Protein AF-A0AAN5Z1D8-F1 (afdb_monomer_lite)

Structure (mmCIF, N/CA/C/O backbone):
data_AF-A0AAN5Z1D8-F1
#
_entry.id   AF-A0AAN5Z1D8-F1
#
loop_
_atom_site.group_PDB
_atom_site.id
_atom_site.type_symbol
_atom_site.label_atom_id
_atom_site.label_alt_id
_atom_site.label_comp_id
_atom_site.lab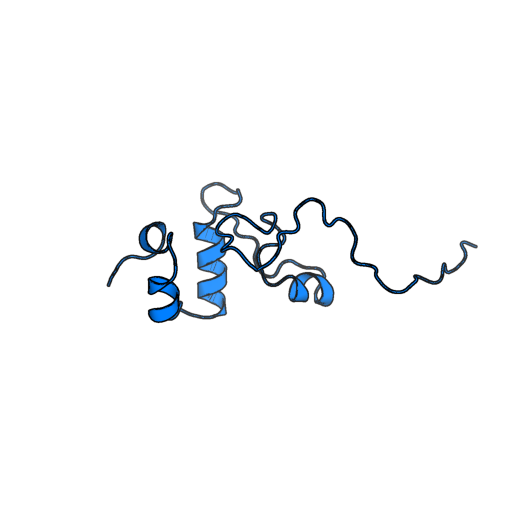el_asym_id
_atom_site.label_entity_id
_atom_site.label_seq_id
_atom_site.pdbx_PDB_ins_code
_atom_site.Cartn_x
_atom_site.Cartn_y
_atom_site.Cartn_z
_atom_site.occupancy
_atom_site.B_iso_or_equiv
_atom_site.auth_seq_id
_atom_site.auth_comp_id
_atom_site.auth_asym_id
_atom_site.auth_atom_id
_atom_site.pdbx_PDB_model_num
ATOM 1 N N . MET A 1 1 ? 29.520 17.741 28.379 1.00 40.53 1 MET A N 1
ATOM 2 C CA . MET A 1 1 ? 28.111 17.350 28.610 1.00 40.53 1 MET A CA 1
ATOM 3 C C . MET A 1 1 ? 27.269 18.011 27.527 1.00 40.53 1 MET A C 1
ATOM 5 O O . MET A 1 1 ? 27.272 19.231 27.466 1.00 40.53 1 MET A O 1
ATOM 9 N N . LYS A 1 2 ? 26.657 17.253 26.605 1.00 47.22 2 LYS A N 1
ATOM 10 C CA . LYS A 1 2 ? 25.706 17.819 25.628 1.00 47.22 2 LYS A CA 1
ATOM 11 C C . LYS A 1 2 ? 24.378 18.037 26.352 1.00 47.22 2 LYS A C 1
ATOM 13 O O . LYS A 1 2 ? 23.940 17.133 27.060 1.00 47.22 2 LYS A O 1
ATOM 18 N N . SER A 1 3 ? 23.798 19.231 26.227 1.00 49.75 3 SER A N 1
ATOM 19 C CA . SER A 1 3 ? 22.490 19.518 26.809 1.00 49.75 3 SER A CA 1
ATOM 20 C C . SER A 1 3 ? 21.456 18.564 26.220 1.00 49.75 3 SER A C 1
ATOM 22 O O . SER A 1 3 ? 21.442 18.280 25.021 1.00 49.75 3 SER A O 1
ATOM 24 N N . THR A 1 4 ? 20.596 18.046 27.084 1.00 56.69 4 THR A N 1
ATOM 25 C CA . THR A 1 4 ? 19.324 17.444 26.707 1.00 56.69 4 THR A CA 1
ATOM 26 C C . THR A 1 4 ? 18.477 18.539 26.067 1.00 56.69 4 THR A C 1
ATOM 28 O O . THR A 1 4 ? 17.778 19.278 26.757 1.00 56.69 4 THR A O 1
ATOM 31 N N . GLY A 1 5 ? 18.621 18.712 24.752 1.00 57.97 5 GLY A N 1
ATOM 32 C CA . GLY A 1 5 ? 17.779 19.603 23.969 1.00 57.97 5 GLY A CA 1
ATOM 33 C C . GLY A 1 5 ? 16.337 19.131 24.085 1.00 57.97 5 GLY A C 1
ATOM 34 O O . GLY A 1 5 ? 16.012 18.028 23.652 1.00 57.97 5 GLY A O 1
ATOM 35 N N . MET A 1 6 ? 15.496 19.945 24.718 1.00 60.75 6 MET A N 1
ATOM 36 C CA . MET A 1 6 ? 14.053 19.749 24.742 1.00 60.75 6 MET A CA 1
ATOM 37 C C . MET A 1 6 ? 13.559 19.709 23.294 1.00 60.75 6 MET A C 1
ATOM 39 O O . MET A 1 6 ? 13.591 20.721 22.596 1.00 60.75 6 MET A O 1
ATOM 43 N N . VAL A 1 7 ? 13.161 18.531 22.820 1.00 71.94 7 VAL A N 1
ATOM 44 C CA . VAL A 1 7 ? 12.546 18.380 21.501 1.00 71.94 7 VAL A CA 1
ATOM 45 C C . VAL A 1 7 ? 11.163 19.024 21.581 1.00 71.94 7 VAL A C 1
ATOM 47 O O . VAL A 1 7 ? 10.345 18.633 22.412 1.00 71.94 7 VAL A O 1
ATOM 50 N N . GLY A 1 8 ? 10.934 20.063 20.775 1.00 75.88 8 GLY A N 1
ATOM 51 C CA . GLY A 1 8 ? 9.629 20.714 20.661 1.00 75.88 8 GLY A CA 1
ATOM 52 C C . GLY A 1 8 ? 8.574 19.782 20.051 1.00 75.88 8 GLY A C 1
ATOM 53 O O . GLY A 1 8 ? 8.920 18.723 19.522 1.00 75.88 8 GLY A O 1
ATOM 54 N N . PRO A 1 9 ? 7.282 20.147 20.115 1.00 72.56 9 PRO A N 1
ATOM 55 C CA . PRO A 1 9 ? 6.227 19.352 19.495 1.00 72.56 9 PRO A CA 1
ATOM 56 C C . PRO A 1 9 ? 6.495 19.177 17.988 1.00 72.56 9 PRO A C 1
ATOM 58 O O . PRO A 1 9 ? 7.020 20.098 17.354 1.00 72.56 9 PRO A O 1
ATOM 61 N N . PRO A 1 10 ? 6.156 18.015 17.401 1.00 73.00 10 PRO A N 1
ATOM 62 C CA . PRO A 1 10 ? 6.343 17.788 15.975 1.00 73.00 10 PRO A CA 1
ATOM 63 C C . PRO A 1 10 ? 5.509 18.791 15.172 1.00 73.00 10 PRO A C 1
ATOM 65 O O . PRO A 1 10 ? 4.338 19.025 15.473 1.00 73.00 10 PRO A O 1
ATOM 68 N N . VAL A 1 11 ? 6.114 19.369 14.137 1.00 77.12 11 VAL A N 1
ATOM 69 C CA . VAL A 1 11 ? 5.446 20.265 13.190 1.00 77.12 11 VAL A CA 1
ATOM 70 C C . VAL A 1 11 ? 5.412 19.563 11.840 1.00 77.12 11 VAL A C 1
ATOM 72 O O . VAL A 1 11 ? 6.433 19.044 11.389 1.00 77.12 11 VAL A O 1
ATOM 75 N N . LEU A 1 12 ? 4.237 19.522 11.208 1.00 72.94 12 LEU A N 1
ATOM 76 C CA . LEU A 1 12 ? 4.129 19.097 9.815 1.00 72.94 12 LEU A CA 1
ATOM 77 C C . LEU A 1 12 ? 4.697 20.206 8.928 1.00 72.94 12 LEU A C 1
ATOM 79 O O . LEU A 1 12 ? 4.223 21.342 8.949 1.00 72.94 12 LEU A O 1
ATOM 83 N N . CYS A 1 13 ? 5.726 19.857 8.170 1.00 68.69 13 CYS A N 1
ATOM 84 C CA . CYS A 1 13 ? 6.449 20.735 7.261 1.00 68.69 13 CYS A CA 1
ATOM 85 C C . CYS A 1 13 ? 6.395 20.124 5.849 1.00 68.69 13 CYS A C 1
ATOM 87 O O . CYS A 1 13 ? 6.123 18.934 5.722 1.00 68.69 13 CYS A O 1
ATOM 89 N N . ASP A 1 14 ? 6.709 20.910 4.814 1.00 72.25 14 ASP A N 1
ATOM 90 C CA . ASP A 1 14 ? 6.752 20.478 3.401 1.00 72.25 14 ASP A CA 1
ATOM 91 C C . ASP A 1 14 ? 5.386 20.137 2.763 1.00 72.25 14 ASP A C 1
ATOM 93 O O . ASP A 1 14 ? 5.053 18.995 2.454 1.00 72.25 14 ASP A O 1
ATOM 97 N N . PHE A 1 15 ? 4.592 21.181 2.508 1.00 73.19 15 PHE A N 1
ATOM 98 C CA . PHE A 1 15 ? 3.341 21.093 1.745 1.00 73.19 15 PHE A CA 1
ATOM 99 C C . PHE A 1 15 ? 3.550 21.251 0.227 1.00 73.19 15 PHE A C 1
ATOM 101 O O . PHE A 1 15 ? 2.582 21.480 -0.494 1.00 73.19 15 PHE A O 1
ATOM 108 N N . GLY A 1 16 ? 4.784 21.147 -0.287 1.00 74.56 16 GLY A N 1
ATOM 109 C CA . GLY A 1 16 ? 5.084 21.400 -1.704 1.00 74.56 16 GLY A CA 1
ATOM 110 C C . GLY A 1 16 ? 4.373 20.452 -2.678 1.00 74.56 16 GLY A C 1
ATOM 111 O O . GLY A 1 16 ? 4.170 20.802 -3.836 1.00 74.56 16 GLY A O 1
ATOM 112 N N . SER A 1 17 ? 3.960 19.276 -2.196 1.00 69.38 17 SER A N 1
ATOM 113 C CA . SER A 1 17 ? 3.168 18.284 -2.943 1.00 69.38 17 SER A CA 1
ATOM 114 C C . SER A 1 17 ? 1.727 18.140 -2.426 1.00 69.38 17 SER A C 1
ATOM 116 O O . SER A 1 17 ? 1.031 17.200 -2.806 1.00 69.38 17 SER A O 1
ATOM 118 N N . ALA A 1 18 ? 1.274 19.022 -1.527 1.00 73.31 18 ALA A N 1
ATOM 119 C CA . ALA A 1 18 ? -0.081 18.970 -0.988 1.00 73.31 18 ALA A CA 1
ATOM 120 C C . ALA A 1 18 ? -1.103 19.416 -2.045 1.00 73.31 18 ALA A C 1
ATOM 122 O O . ALA A 1 18 ? -0.887 20.392 -2.762 1.00 73.31 18 ALA A O 1
ATOM 123 N N . VAL A 1 19 ? -2.236 18.716 -2.119 1.00 69.12 19 VAL A N 1
ATOM 124 C CA . VAL A 1 19 ? -3.327 19.015 -3.056 1.00 69.12 19 VAL A CA 1
ATOM 125 C C . VAL A 1 19 ? -4.612 19.229 -2.259 1.00 69.12 19 VAL A C 1
ATOM 127 O O . VAL A 1 19 ? -4.882 18.489 -1.312 1.00 69.12 19 VAL A O 1
ATOM 130 N N . LEU A 1 20 ? -5.385 20.260 -2.613 1.00 74.69 20 LEU A N 1
ATOM 131 C CA . LEU A 1 20 ? -6.716 20.496 -2.045 1.00 74.69 20 LEU A CA 1
ATOM 132 C C . LEU A 1 20 ? -7.646 19.335 -2.423 1.00 74.69 20 LEU A C 1
ATOM 134 O O . LEU A 1 20 ? -7.640 18.884 -3.565 1.00 74.69 20 LEU A O 1
ATOM 138 N N . GLY A 1 21 ? -8.442 18.857 -1.467 1.00 67.88 21 GLY A N 1
ATOM 139 C CA . GLY A 1 21 ? -9.271 17.650 -1.610 1.00 67.88 21 GLY A CA 1
ATOM 140 C C . GLY A 1 21 ? -10.492 17.791 -2.523 1.00 67.88 21 GLY A C 1
ATOM 141 O O . GLY A 1 21 ? -11.321 16.887 -2.571 1.00 67.88 21 GLY A O 1
ATOM 142 N N . ASP A 1 22 ? -10.617 18.913 -3.224 1.00 74.00 22 ASP A N 1
ATOM 143 C CA . ASP A 1 22 ? -11.782 19.247 -4.044 1.00 74.00 22 ASP A CA 1
ATOM 144 C C . ASP A 1 22 ? -11.751 18.522 -5.405 1.00 74.00 22 ASP A C 1
ATOM 146 O O . ASP A 1 22 ? -12.751 18.480 -6.122 1.00 74.00 22 ASP A O 1
ATOM 150 N N . SER A 1 23 ? -10.605 17.937 -5.765 1.00 62.94 23 SER A N 1
ATOM 151 C CA . SER A 1 23 ? -10.394 17.151 -6.979 1.00 62.94 23 SER A CA 1
ATOM 152 C C . SER A 1 23 ? -9.829 15.764 -6.655 1.00 62.94 23 SER A C 1
ATOM 154 O O . SER A 1 23 ? -8.955 15.606 -5.802 1.00 62.94 23 SER A O 1
ATOM 156 N N . GLU A 1 24 ? -10.329 14.730 -7.346 1.00 63.62 24 GLU A N 1
ATOM 157 C CA . GLU A 1 24 ? -9.798 13.368 -7.209 1.00 63.62 24 GLU A CA 1
ATOM 158 C C . GLU A 1 24 ? -8.311 13.330 -7.589 1.00 63.62 24 GLU A C 1
ATOM 160 O O . GLU A 1 24 ? -7.950 13.603 -8.736 1.00 63.62 24 GLU A O 1
ATOM 165 N N . ASN A 1 25 ? -7.453 12.915 -6.654 1.00 63.25 25 ASN A N 1
ATOM 166 C CA . ASN A 1 25 ? -6.050 12.625 -6.929 1.00 63.25 25 ASN A CA 1
ATOM 167 C C . ASN A 1 25 ? -5.842 11.106 -7.022 1.00 63.25 25 ASN A C 1
ATOM 169 O O . ASN A 1 25 ? -6.064 10.377 -6.057 1.00 63.25 25 ASN A O 1
ATOM 173 N N . VAL A 1 26 ? -5.436 10.632 -8.201 1.00 61.12 26 VAL A N 1
ATOM 174 C CA . VAL A 1 26 ? -5.191 9.205 -8.492 1.00 61.12 26 VAL A CA 1
ATOM 175 C C . VAL A 1 26 ? -3.709 8.880 -8.678 1.00 61.12 26 VAL A C 1
ATOM 177 O O . VAL A 1 26 ? -3.357 7.759 -9.055 1.00 61.12 26 VAL A O 1
ATOM 180 N N . ASP A 1 27 ? -2.843 9.856 -8.420 1.00 65.00 27 ASP A N 1
ATOM 181 C CA . ASP A 1 27 ? -1.405 9.727 -8.575 1.00 65.00 27 ASP A CA 1
ATOM 182 C C . ASP A 1 27 ? -0.754 9.135 -7.320 1.00 65.00 27 ASP A C 1
ATOM 184 O O . ASP A 1 27 ? -1.379 8.858 -6.294 1.00 65.00 27 ASP A O 1
ATOM 188 N N . CYS A 1 28 ? 0.551 8.884 -7.404 1.00 61.59 28 CYS A N 1
ATOM 189 C CA . CYS A 1 28 ? 1.342 8.452 -6.261 1.00 61.59 28 CYS A CA 1
ATOM 190 C C . CYS A 1 28 ? 1.484 9.604 -5.253 1.00 61.59 28 CYS A C 1
ATOM 192 O O . CYS A 1 28 ? 2.492 10.301 -5.253 1.00 61.59 28 CYS A O 1
ATOM 194 N N . VAL A 1 29 ? 0.496 9.767 -4.370 1.00 65.50 29 VAL A N 1
ATOM 195 C CA . VAL A 1 29 ? 0.495 10.812 -3.326 1.00 65.50 29 VAL A CA 1
ATOM 196 C C . VAL A 1 29 ? 1.597 10.585 -2.279 1.00 65.50 29 VAL A C 1
ATOM 198 O O . VAL A 1 29 ? 2.012 11.513 -1.592 1.00 65.50 29 VAL A O 1
ATOM 201 N N . GLN A 1 30 ? 2.107 9.352 -2.159 1.00 63.22 30 GLN A N 1
ATOM 202 C CA . GLN A 1 30 ? 3.164 8.993 -1.212 1.00 63.22 30 GLN A CA 1
ATOM 203 C C . GLN A 1 30 ? 4.378 8.378 -1.928 1.00 63.22 30 GLN A C 1
ATOM 205 O O . GLN A 1 30 ? 4.185 7.527 -2.812 1.00 63.22 30 GLN A O 1
ATOM 210 N N . PRO A 1 31 ? 5.617 8.730 -1.520 1.00 60.38 31 PRO A N 1
ATOM 211 C CA . PRO A 1 31 ? 6.815 8.001 -1.926 1.00 60.38 31 PRO A CA 1
ATOM 212 C C . PRO A 1 31 ? 6.684 6.521 -1.558 1.00 60.38 31 PRO A C 1
ATOM 214 O O . PRO A 1 31 ? 6.021 6.181 -0.578 1.00 60.38 31 PRO A O 1
ATOM 217 N N . ASN A 1 32 ? 7.335 5.638 -2.317 1.00 65.44 32 ASN A N 1
ATOM 218 C CA . ASN A 1 32 ? 7.163 4.182 -2.203 1.00 65.44 32 ASN A CA 1
ATOM 219 C C . ASN A 1 32 ? 7.275 3.651 -0.760 1.00 65.44 32 ASN A C 1
ATOM 221 O O . ASN A 1 32 ? 6.493 2.791 -0.372 1.00 65.44 32 ASN A O 1
ATOM 225 N N . VAL A 1 33 ? 8.197 4.211 0.033 1.00 56.66 33 VAL A N 1
ATOM 226 C CA . VAL A 1 33 ? 8.503 3.820 1.426 1.00 56.66 33 VAL A CA 1
ATOM 227 C C . VAL A 1 33 ? 7.554 4.426 2.471 1.00 56.66 33 VAL A C 1
ATOM 229 O O . VAL A 1 33 ? 7.696 4.175 3.659 1.00 56.66 33 VAL A O 1
ATOM 232 N N . TYR A 1 34 ? 6.609 5.267 2.054 1.00 57.34 34 TYR A N 1
ATOM 233 C CA . TYR A 1 34 ? 5.599 5.869 2.931 1.00 57.34 34 TYR A CA 1
ATOM 234 C C . TYR A 1 34 ? 4.179 5.551 2.482 1.00 57.34 34 TYR A C 1
ATOM 236 O O . TYR A 1 34 ? 3.228 6.027 3.098 1.00 57.34 34 TYR A O 1
ATOM 244 N N . ARG A 1 35 ? 4.021 4.754 1.421 1.00 65.69 35 ARG A N 1
ATOM 245 C CA . ARG A 1 35 ? 2.717 4.261 0.995 1.00 65.69 35 ARG A CA 1
ATOM 246 C C . ARG A 1 35 ? 2.171 3.364 2.109 1.00 65.69 35 ARG A C 1
ATOM 248 O O . ARG A 1 35 ? 2.736 2.308 2.333 1.00 65.69 35 ARG A O 1
ATOM 255 N N . SER A 1 36 ? 1.151 3.877 2.806 1.00 67.69 36 SER A N 1
ATOM 256 C CA . SER A 1 36 ? 0.309 3.305 3.879 1.00 67.69 36 SER A CA 1
ATOM 257 C C . SER A 1 36 ? 0.733 1.984 4.568 1.00 67.69 36 SER A C 1
ATOM 259 O O . SER A 1 36 ? 0.967 1.004 3.869 1.00 67.69 36 SER A O 1
ATOM 261 N N . PRO A 1 37 ? 0.653 1.866 5.919 1.00 58.22 37 PRO A N 1
ATOM 262 C CA . PRO A 1 37 ? 0.172 2.833 6.908 1.00 58.22 37 PRO A CA 1
ATOM 263 C C . PRO A 1 37 ? 1.349 3.505 7.626 1.00 58.22 37 PRO A C 1
ATOM 265 O O . PRO A 1 37 ? 2.097 2.879 8.376 1.00 58.22 37 PRO A O 1
ATOM 268 N N . VAL A 1 38 ? 1.460 4.824 7.450 1.00 63.22 38 VAL A N 1
ATOM 269 C CA . VAL A 1 38 ? 2.534 5.675 8.007 1.00 63.22 38 VAL A CA 1
ATOM 270 C C . VAL A 1 38 ? 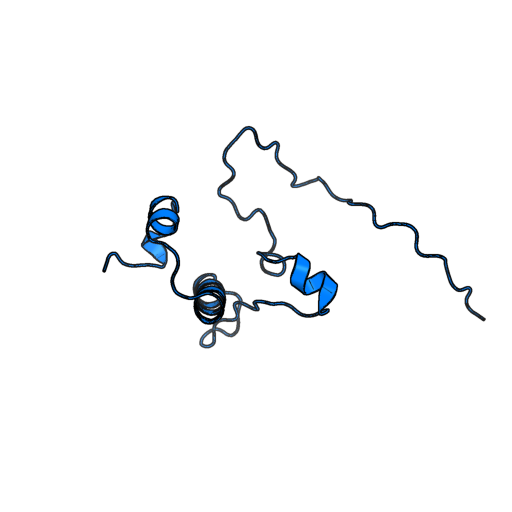2.618 5.591 9.535 1.00 63.22 38 VAL A C 1
ATOM 272 O O . VAL A 1 38 ? 3.700 5.688 10.107 1.00 63.22 38 VAL A O 1
ATOM 275 N N . VAL A 1 39 ? 1.478 5.361 10.194 1.00 68.75 39 VAL A N 1
ATOM 276 C CA . VAL A 1 39 ? 1.382 5.225 11.652 1.00 68.75 39 VAL A CA 1
ATOM 277 C C . VAL A 1 39 ? 2.287 4.101 12.163 1.00 68.75 39 VAL A C 1
ATOM 279 O O . VAL A 1 39 ? 2.984 4.291 13.155 1.00 68.75 39 VAL A O 1
ATOM 282 N N . TRP A 1 40 ? 2.365 2.971 11.456 1.00 71.12 40 TRP A N 1
ATOM 283 C CA . TRP A 1 40 ? 3.186 1.837 11.885 1.00 71.12 40 TRP A CA 1
ATOM 284 C C . TRP A 1 40 ? 4.677 2.184 11.946 1.00 71.12 40 TRP A C 1
ATOM 286 O O . TRP A 1 40 ? 5.342 1.895 12.938 1.00 71.12 40 TRP A O 1
ATOM 296 N N . GLY A 1 41 ? 5.183 2.899 10.935 1.00 64.81 41 GLY A N 1
ATOM 297 C CA . GLY A 1 41 ? 6.579 3.341 10.895 1.00 64.81 41 GLY A CA 1
ATOM 298 C C . GLY A 1 41 ? 6.959 4.277 12.045 1.00 64.81 41 GLY A C 1
ATOM 299 O O . GLY A 1 41 ? 8.107 4.270 12.489 1.00 64.81 41 GLY A O 1
ATOM 300 N N . ILE A 1 42 ? 5.998 5.047 12.565 1.00 71.31 42 ILE A N 1
ATOM 301 C CA . ILE A 1 42 ? 6.206 5.942 13.710 1.00 71.31 42 ILE A CA 1
ATOM 302 C C . ILE A 1 42 ? 6.292 5.147 15.021 1.00 71.31 42 ILE A C 1
ATOM 304 O O . ILE A 1 42 ? 7.134 5.460 15.864 1.00 71.31 42 ILE A O 1
ATOM 308 N N . PHE A 1 43 ? 5.452 4.123 15.197 1.00 70.44 43 PHE A N 1
ATOM 309 C CA . PHE A 1 43 ? 5.394 3.343 16.438 1.00 70.44 43 PHE A CA 1
ATOM 310 C C . PHE A 1 43 ? 6.485 2.268 16.531 1.00 70.44 43 PHE A C 1
ATOM 312 O O . PHE A 1 43 ? 7.165 2.179 17.550 1.00 70.44 43 PHE A O 1
ATOM 319 N N . GLU A 1 44 ? 6.695 1.492 15.468 1.00 72.50 44 GLU A N 1
ATOM 320 C CA . GLU A 1 44 ? 7.554 0.296 15.488 1.00 72.50 44 GLU A CA 1
ATOM 321 C C . GLU A 1 44 ? 8.968 0.548 14.944 1.00 72.50 44 GLU A C 1
ATOM 323 O O . GLU A 1 44 ? 9.813 -0.346 14.939 1.00 72.50 44 GLU A O 1
ATOM 328 N N . ARG A 1 45 ? 9.252 1.772 14.466 1.00 69.44 45 ARG A N 1
ATOM 329 C CA . ARG A 1 45 ? 10.518 2.154 13.802 1.00 69.44 45 ARG A CA 1
ATOM 330 C C . ARG A 1 45 ? 10.891 1.255 12.614 1.00 69.44 45 ARG A C 1
ATOM 332 O O . ARG A 1 45 ? 12.044 1.254 12.185 1.00 69.44 45 ARG A O 1
ATOM 339 N N . ASN A 1 46 ? 9.926 0.510 12.080 1.00 70.38 46 ASN A N 1
ATOM 340 C CA . ASN A 1 46 ? 10.089 -0.374 10.938 1.00 70.38 46 ASN A CA 1
ATOM 341 C C . ASN A 1 46 ? 8.927 -0.204 9.954 1.00 70.38 46 ASN A C 1
ATOM 343 O O . ASN A 1 46 ? 7.834 0.227 10.322 1.00 70.38 46 ASN A O 1
ATOM 347 N N . GLN A 1 47 ? 9.168 -0.542 8.693 1.00 75.38 47 GLN A N 1
ATOM 348 C CA . GLN A 1 47 ? 8.153 -0.523 7.647 1.00 75.38 47 GLN A CA 1
ATOM 349 C C . GLN A 1 47 ? 7.196 -1.705 7.827 1.00 75.38 47 GLN A C 1
ATOM 351 O O . GLN A 1 47 ? 7.639 -2.830 8.055 1.00 75.38 47 GLN A O 1
ATOM 356 N N . LEU A 1 48 ? 5.885 -1.456 7.720 1.00 79.25 48 LEU A N 1
ATOM 357 C CA . LEU A 1 48 ? 4.899 -2.544 7.737 1.00 79.25 48 LEU A CA 1
ATOM 358 C C . LEU A 1 48 ? 4.968 -3.364 6.444 1.00 79.25 48 LEU A C 1
ATOM 360 O O . LEU A 1 48 ? 4.823 -4.582 6.474 1.00 79.25 48 LEU A O 1
ATOM 364 N N . PHE A 1 49 ? 5.229 -2.681 5.328 1.00 86.06 49 PHE A N 1
ATOM 365 C CA . PHE A 1 49 ? 5.328 -3.261 3.997 1.00 86.06 49 PHE A CA 1
ATOM 366 C C . PHE A 1 49 ? 6.604 -2.769 3.315 1.00 86.06 49 PHE A C 1
ATOM 368 O O . PHE A 1 49 ? 6.897 -1.574 3.303 1.00 86.06 49 PHE A O 1
ATOM 375 N N . HIS A 1 50 ? 7.357 -3.687 2.725 1.00 84.62 50 HIS A N 1
ATOM 376 C CA . HIS A 1 50 ? 8.593 -3.405 2.002 1.00 84.62 50 HIS A CA 1
ATOM 377 C C . HI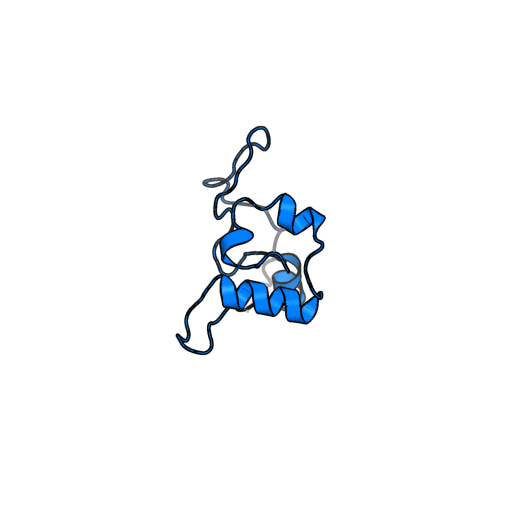S A 1 50 ? 8.325 -3.341 0.498 1.00 84.62 50 HIS A C 1
ATOM 379 O O . HIS A 1 50 ? 8.912 -2.524 -0.213 1.00 84.62 50 HIS A O 1
ATOM 385 N N . GLY A 1 51 ? 7.401 -4.174 0.008 1.00 85.50 51 GLY A N 1
ATOM 386 C CA . GLY A 1 51 ? 7.040 -4.254 -1.402 1.00 85.50 51 GLY A CA 1
ATOM 387 C C . GLY A 1 51 ? 8.201 -4.650 -2.307 1.00 85.50 51 GLY A C 1
ATOM 388 O O . GLY A 1 51 ? 8.227 -4.242 -3.472 1.00 85.50 51 GLY A O 1
ATOM 389 N N . ILE A 1 52 ? 9.166 -5.396 -1.765 1.00 88.12 52 ILE A N 1
ATOM 390 C CA . ILE A 1 52 ? 10.341 -5.855 -2.499 1.00 88.12 52 ILE A CA 1
ATOM 391 C C . ILE A 1 52 ? 9.972 -7.110 -3.271 1.00 88.12 52 ILE A C 1
ATOM 393 O O . ILE A 1 52 ? 9.533 -8.115 -2.720 1.00 88.12 52 ILE A O 1
ATOM 397 N N . ASP A 1 53 ? 10.153 -7.025 -4.577 1.00 87.62 53 ASP A N 1
ATOM 398 C CA . ASP A 1 53 ? 9.919 -8.121 -5.492 1.00 87.62 53 ASP A CA 1
ATOM 399 C C . ASP A 1 53 ? 10.977 -9.218 -5.295 1.00 87.62 53 ASP A C 1
ATOM 401 O O . ASP A 1 53 ? 12.168 -8.918 -5.402 1.00 87.62 53 ASP A O 1
ATOM 405 N N . PRO A 1 54 ? 10.596 -10.478 -5.025 1.00 86.19 54 PRO A N 1
ATOM 406 C CA . PRO A 1 54 ? 11.568 -11.541 -4.779 1.00 86.19 54 PRO A CA 1
ATOM 407 C C . PRO A 1 54 ? 12.376 -11.915 -6.028 1.00 86.19 54 PRO A C 1
ATOM 409 O O . PRO A 1 54 ? 13.464 -12.462 -5.891 1.00 86.19 54 PRO A O 1
ATOM 412 N N . GLU A 1 55 ? 11.869 -11.626 -7.231 1.00 90.38 55 GLU A N 1
ATOM 413 C CA . GLU A 1 55 ? 12.564 -11.923 -8.488 1.00 90.38 55 GLU A CA 1
ATOM 414 C C . GLU A 1 55 ? 13.530 -10.795 -8.881 1.00 90.38 55 GLU A C 1
ATOM 416 O O . GLU A 1 55 ? 14.592 -11.057 -9.441 1.00 90.38 55 GLU A O 1
ATOM 421 N N . HIS A 1 56 ? 13.162 -9.538 -8.608 1.00 86.88 56 HIS A N 1
ATOM 422 C CA . HIS A 1 56 ? 13.907 -8.361 -9.077 1.00 86.88 56 HIS A CA 1
ATOM 423 C C . HIS A 1 56 ? 14.687 -7.641 -7.972 1.00 86.88 56 HIS A C 1
ATOM 425 O O . HIS A 1 56 ? 15.480 -6.758 -8.277 1.00 86.88 56 HIS A O 1
ATOM 431 N N . HIS A 1 57 ? 14.456 -7.981 -6.701 1.00 87.31 57 HIS A N 1
ATOM 432 C CA . HIS A 1 57 ? 15.043 -7.330 -5.522 1.00 87.31 57 HIS A CA 1
ATOM 433 C C . HIS A 1 57 ? 14.837 -5.804 -5.470 1.00 87.31 57 HIS A C 1
ATOM 435 O O . HIS A 1 57 ? 15.603 -5.074 -4.844 1.00 87.31 57 HIS A O 1
ATOM 441 N N . GLU A 1 58 ? 13.766 -5.320 -6.096 1.00 86.12 58 GLU A N 1
ATOM 442 C CA . GLU A 1 58 ? 13.406 -3.906 -6.190 1.00 86.12 58 GLU A CA 1
ATOM 443 C C . GLU A 1 58 ? 11.947 -3.692 -5.789 1.00 86.12 58 GLU A C 1
ATOM 445 O O . GLU A 1 58 ? 11.129 -4.614 -5.826 1.00 86.12 58 GLU A O 1
ATOM 450 N N . TYR A 1 59 ? 11.593 -2.450 -5.454 1.00 84.88 59 TYR A N 1
ATOM 451 C CA . TYR A 1 59 ? 10.209 -2.103 -5.156 1.00 84.88 59 TYR A CA 1
ATOM 452 C C . TYR A 1 59 ? 9.303 -2.323 -6.375 1.00 84.88 59 TYR A C 1
ATOM 454 O O . TYR A 1 59 ? 9.483 -1.707 -7.431 1.00 84.88 59 TYR A O 1
ATOM 462 N N . ARG A 1 60 ? 8.255 -3.134 -6.211 1.00 85.88 60 ARG A N 1
ATOM 463 C CA . ARG A 1 60 ? 7.211 -3.327 -7.225 1.00 85.88 60 ARG A CA 1
ATOM 464 C C . ARG A 1 60 ? 5.835 -3.280 -6.576 1.00 85.88 60 ARG A C 1
ATOM 466 O O . ARG A 1 60 ? 5.569 -3.935 -5.574 1.00 85.88 60 ARG A O 1
ATOM 473 N N . ARG A 1 61 ? 4.902 -2.574 -7.225 1.00 84.81 61 ARG A N 1
ATOM 474 C CA . ARG A 1 61 ? 3.507 -2.448 -6.760 1.00 84.81 61 ARG A CA 1
ATOM 475 C C . ARG A 1 61 ? 2.821 -3.801 -6.535 1.00 84.81 61 ARG A C 1
ATOM 477 O O . ARG A 1 61 ? 2.056 -3.914 -5.587 1.00 84.81 61 ARG A O 1
ATOM 484 N N . ARG A 1 62 ? 3.119 -4.818 -7.361 1.00 87.00 62 ARG A N 1
ATOM 485 C CA . ARG A 1 62 ? 2.574 -6.179 -7.194 1.00 87.00 62 ARG A CA 1
ATOM 486 C C . ARG A 1 62 ? 2.998 -6.814 -5.866 1.00 87.00 62 ARG A C 1
ATOM 488 O O . ARG A 1 62 ? 2.159 -7.372 -5.175 1.00 87.00 62 ARG A O 1
ATOM 495 N N . ALA A 1 63 ? 4.272 -6.675 -5.497 1.00 88.31 63 ALA A N 1
ATOM 496 C CA . ALA A 1 63 ? 4.825 -7.253 -4.278 1.00 88.31 63 ALA A CA 1
ATOM 497 C C . ALA A 1 63 ? 4.274 -6.526 -3.048 1.00 88.31 63 ALA A C 1
ATOM 499 O O . ALA A 1 63 ? 3.837 -7.157 -2.096 1.00 88.31 63 ALA A O 1
ATOM 500 N N . HIS A 1 64 ? 4.178 -5.197 -3.122 1.00 87.56 64 HIS A N 1
ATOM 501 C CA . HIS A 1 64 ? 3.582 -4.394 -2.056 1.00 87.56 64 HIS A CA 1
ATOM 502 C C . HIS A 1 64 ? 2.096 -4.730 -1.830 1.00 87.56 64 HIS A C 1
ATOM 504 O O . HIS A 1 64 ? 1.663 -4.881 -0.693 1.00 87.56 64 HIS A O 1
ATOM 510 N N . LEU A 1 65 ? 1.310 -4.892 -2.903 1.00 86.8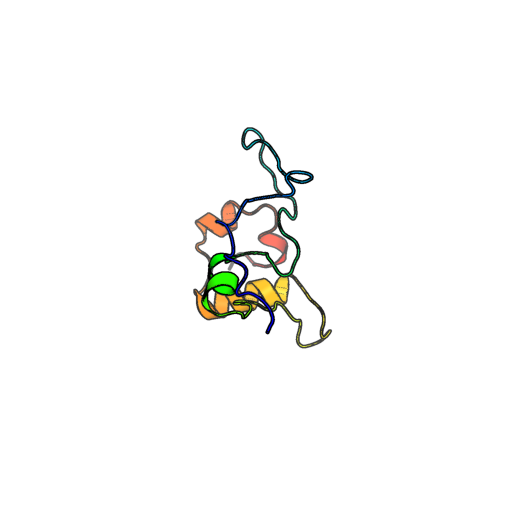8 65 LEU A N 1
ATOM 511 C CA . LEU A 1 65 ? -0.085 -5.337 -2.795 1.00 86.88 65 LEU A CA 1
ATOM 512 C C . LEU A 1 65 ? -0.190 -6.756 -2.223 1.00 86.88 65 LEU A C 1
ATOM 514 O O . LEU A 1 65 ? -1.068 -7.004 -1.404 1.00 86.88 65 LEU A O 1
ATOM 518 N N . ALA A 1 66 ? 0.707 -7.666 -2.609 1.00 88.19 66 ALA A N 1
ATOM 519 C CA . ALA A 1 66 ? 0.728 -9.024 -2.074 1.00 88.19 66 ALA A CA 1
ATOM 520 C C . ALA A 1 66 ? 0.991 -9.049 -0.559 1.00 88.19 66 ALA A C 1
ATOM 522 O O . ALA A 1 66 ? 0.320 -9.789 0.151 1.00 88.19 66 ALA A O 1
ATOM 523 N N . GLU A 1 67 ? 1.900 -8.213 -0.048 1.00 89.06 67 GLU A N 1
ATOM 524 C CA . GLU A 1 67 ? 2.146 -8.094 1.397 1.00 89.06 67 GLU A CA 1
ATOM 525 C C . GLU A 1 67 ? 0.916 -7.560 2.152 1.00 89.06 67 GLU A C 1
ATOM 527 O O . GLU A 1 67 ? 0.560 -8.093 3.205 1.00 89.06 67 GLU A O 1
ATOM 532 N N . ILE A 1 68 ? 0.218 -6.563 1.593 1.00 88.12 68 ILE A N 1
ATOM 533 C CA . ILE A 1 68 ? -1.037 -6.043 2.165 1.00 88.12 68 ILE A CA 1
ATOM 534 C C . ILE A 1 68 ? -2.092 -7.151 2.236 1.00 88.12 68 ILE A C 1
ATOM 536 O O . ILE A 1 68 ? -2.719 -7.341 3.277 1.00 88.12 68 ILE A O 1
ATOM 540 N N . VAL A 1 69 ? -2.274 -7.895 1.142 1.00 89.00 69 VAL A N 1
ATOM 541 C CA . VAL A 1 69 ? -3.257 -8.984 1.059 1.00 89.00 69 VAL A CA 1
ATOM 542 C C . VAL A 1 69 ? -2.888 -10.146 1.979 1.00 89.00 69 VAL A C 1
ATOM 544 O O . VAL A 1 69 ? -3.770 -10.734 2.598 1.00 89.00 69 VAL A O 1
ATOM 547 N N . ALA A 1 70 ? -1.602 -10.462 2.128 1.00 89.00 70 ALA A N 1
ATOM 548 C CA . ALA A 1 70 ? -1.144 -11.493 3.054 1.00 89.00 70 ALA A CA 1
ATOM 549 C C . ALA A 1 70 ? -1.458 -11.140 4.519 1.00 89.00 70 ALA A C 1
ATOM 551 O O . ALA A 1 70 ? -1.759 -12.035 5.306 1.00 89.00 70 ALA A O 1
ATOM 552 N N . LEU A 1 71 ? -1.409 -9.851 4.880 1.00 87.81 71 LEU A N 1
ATOM 553 C CA . LEU A 1 71 ? -1.701 -9.386 6.236 1.00 87.81 71 LEU A CA 1
ATOM 554 C C . LEU A 1 71 ? -3.205 -9.211 6.507 1.00 87.81 71 LEU A C 1
ATOM 556 O O . LEU A 1 71 ? -3.676 -9.578 7.580 1.00 87.81 71 LEU A O 1
ATOM 560 N N . LEU A 1 72 ? -3.950 -8.616 5.569 1.00 87.81 72 LEU A N 1
ATOM 561 C CA . LEU A 1 72 ? -5.348 -8.198 5.771 1.00 87.81 72 LEU A CA 1
ATOM 562 C C . LEU A 1 72 ? -6.381 -9.135 5.133 1.00 87.81 72 LEU A C 1
ATOM 564 O O . LEU A 1 72 ? -7.573 -9.011 5.410 1.00 87.81 72 LEU A O 1
ATOM 568 N N . GLY A 1 73 ? -5.941 -10.063 4.287 1.00 88.12 73 GLY A N 1
ATOM 569 C CA . GLY A 1 73 ? -6.812 -10.868 3.441 1.00 88.12 73 GLY A CA 1
ATOM 570 C C . GLY A 1 73 ? -7.135 -10.196 2.098 1.00 88.12 73 GLY A C 1
ATOM 571 O O . GLY A 1 73 ? -6.655 -9.098 1.798 1.00 88.12 73 GLY A O 1
ATOM 572 N N . PRO A 1 74 ? -7.924 -10.873 1.245 1.00 89.81 74 PRO A N 1
ATOM 573 C CA . PRO A 1 74 ? -8.278 -10.365 -0.075 1.00 89.81 74 PRO A CA 1
ATOM 574 C C . PRO A 1 74 ? -9.059 -9.043 0.022 1.00 89.81 74 PRO A C 1
ATOM 576 O O . PRO A 1 74 ? -9.878 -8.873 0.929 1.00 89.81 74 PRO A O 1
ATOM 579 N N . PRO A 1 75 ? -8.839 -8.102 -0.914 1.00 88.69 75 PRO A N 1
ATOM 580 C CA . PRO A 1 75 ? -9.554 -6.834 -0.909 1.00 88.69 75 PRO A CA 1
ATOM 581 C C . PRO A 1 75 ? -11.051 -7.056 -1.200 1.00 88.69 75 PRO A C 1
ATOM 583 O O . PRO A 1 75 ? -11.391 -7.881 -2.052 1.00 88.69 75 PRO A O 1
ATOM 586 N N . PRO A 1 76 ? -11.959 -6.308 -0.547 1.00 89.00 76 PRO A N 1
ATOM 587 C CA . PRO A 1 76 ? -13.385 -6.338 -0.867 1.00 89.00 76 PRO A CA 1
ATOM 588 C C . PRO A 1 76 ? -13.650 -6.026 -2.348 1.00 89.00 76 PRO A C 1
ATOM 590 O O . PRO A 1 76 ? -12.976 -5.178 -2.941 1.00 89.00 76 PRO A O 1
ATOM 593 N N . LYS A 1 77 ? -14.656 -6.672 -2.951 1.00 86.12 77 LYS A N 1
ATOM 594 C CA . LYS A 1 77 ? -14.979 -6.499 -4.382 1.00 86.12 77 LYS A CA 1
ATOM 595 C C . LYS A 1 77 ? -15.406 -5.067 -4.704 1.00 86.12 77 LYS A C 1
ATOM 597 O O . LYS A 1 77 ? -15.071 -4.549 -5.764 1.00 86.12 77 LYS A O 1
ATOM 602 N N . GLU A 1 78 ? -16.078 -4.405 -3.768 1.00 85.00 78 GLU A N 1
ATOM 603 C CA . GLU A 1 78 ? -16.481 -3.003 -3.876 1.00 85.00 78 GLU A CA 1
ATOM 604 C C . GLU A 1 78 ? -15.255 -2.086 -3.976 1.00 85.00 78 GLU A C 1
ATOM 606 O O . GLU A 1 78 ? -15.243 -1.140 -4.760 1.00 85.00 78 GLU A O 1
ATOM 611 N N . LEU A 1 79 ? -14.189 -2.398 -3.229 1.00 83.44 79 LEU A N 1
ATOM 612 C CA . LEU A 1 79 ? -12.932 -1.653 -3.284 1.00 83.44 79 LEU A CA 1
ATOM 613 C C . LEU A 1 79 ? -12.224 -1.861 -4.628 1.00 83.44 79 LEU A C 1
ATOM 615 O O . LEU A 1 79 ? -11.711 -0.903 -5.209 1.00 83.44 79 LEU A O 1
ATOM 619 N N . LEU A 1 80 ? -12.228 -3.096 -5.143 1.00 84.94 80 LEU A N 1
ATOM 620 C CA . LEU A 1 80 ? -11.682 -3.404 -6.464 1.00 84.94 80 LEU A CA 1
ATOM 621 C C . LEU A 1 80 ? -12.446 -2.676 -7.579 1.00 84.94 80 LEU A C 1
ATOM 623 O O . LEU A 1 80 ? -11.804 -2.105 -8.460 1.00 84.94 80 LEU A O 1
ATOM 627 N N . ALA A 1 81 ? -13.778 -2.624 -7.512 1.00 79.81 81 ALA A N 1
ATOM 628 C CA . ALA A 1 81 ? -14.616 -1.944 -8.502 1.00 79.81 81 ALA A CA 1
ATOM 629 C C . ALA A 1 81 ? -14.345 -0.429 -8.581 1.00 79.81 81 ALA A C 1
ATOM 631 O O . ALA A 1 81 ? -14.404 0.157 -9.660 1.00 79.81 81 ALA A O 1
ATOM 632 N N . CYS A 1 82 ? -13.996 0.204 -7.458 1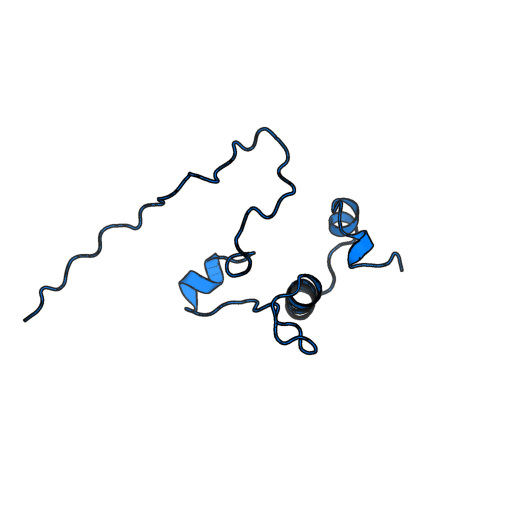.00 80.31 82 CYS A N 1
ATOM 633 C CA . CYS A 1 82 ? -13.637 1.624 -7.415 1.00 80.31 82 CYS A CA 1
ATOM 634 C C . CYS A 1 82 ? -12.233 1.920 -7.980 1.00 80.31 82 CYS A C 1
ATOM 636 O O . CYS A 1 82 ? -11.933 3.053 -8.366 1.00 80.31 82 CYS A O 1
ATOM 638 N N . GLY A 1 83 ? -11.337 0.932 -8.010 1.00 79.06 83 GLY A N 1
ATOM 639 C CA . GLY A 1 83 ? -9.945 1.138 -8.395 1.00 79.06 83 GLY A CA 1
ATOM 640 C C . GLY A 1 83 ? -9.736 1.197 -9.911 1.00 79.06 83 GLY A C 1
ATOM 641 O O . GLY A 1 83 ? -9.782 0.182 -10.600 1.00 79.06 83 GLY A O 1
ATOM 642 N N . LYS A 1 84 ? -9.346 2.369 -10.436 1.00 81.12 84 LYS A N 1
ATOM 643 C CA . LYS A 1 84 ? -9.008 2.570 -11.869 1.00 81.12 84 LYS A CA 1
ATOM 644 C C . LYS A 1 84 ? -7.869 1.666 -12.380 1.00 81.12 84 LYS A C 1
ATOM 646 O O . LYS A 1 84 ? -7.706 1.505 -13.585 1.00 81.12 84 LYS A O 1
ATOM 651 N N . LEU A 1 85 ? -7.050 1.116 -11.479 1.00 82.62 85 LEU A N 1
ATOM 652 C CA . LEU A 1 85 ? -5.923 0.228 -11.794 1.00 82.62 85 LEU A CA 1
ATOM 653 C C . LEU A 1 85 ? -6.138 -1.222 -11.339 1.00 82.62 85 LEU A C 1
ATOM 655 O O . LEU A 1 85 ? -5.211 -2.021 -11.478 1.00 82.62 85 LEU A O 1
ATOM 659 N N . SER A 1 86 ? -7.307 -1.566 -10.789 1.00 82.94 86 SER A N 1
ATOM 660 C CA . SER A 1 86 ? -7.564 -2.898 -10.225 1.00 82.94 86 SER A CA 1
ATOM 661 C C . SER A 1 86 ? -7.340 -4.004 -11.252 1.00 82.94 86 SER A C 1
ATOM 663 O O . SER A 1 86 ? -6.649 -4.974 -10.958 1.00 82.94 86 SER A O 1
ATOM 665 N N . ASN A 1 87 ? -7.783 -3.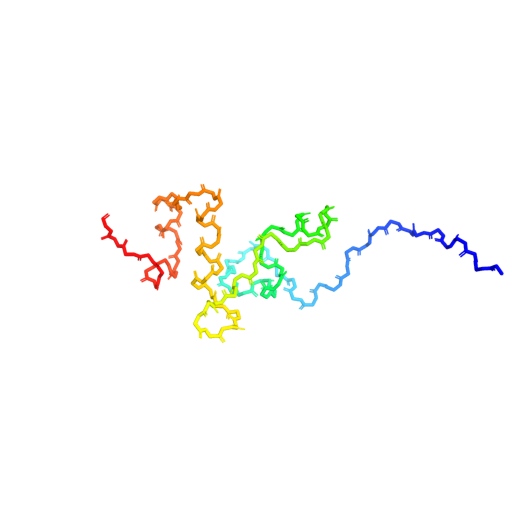789 -12.492 1.00 84.00 87 ASN A N 1
ATOM 666 C CA . ASN A 1 87 ? -7.633 -4.728 -13.606 1.00 84.00 87 ASN A CA 1
ATOM 667 C C . ASN A 1 87 ? -6.176 -5.052 -14.000 1.00 84.00 87 ASN A C 1
ATOM 669 O O . ASN A 1 87 ? -5.942 -5.984 -14.762 1.00 84.00 87 ASN A O 1
ATOM 673 N N . LYS A 1 88 ? -5.183 -4.283 -13.531 1.00 85.69 88 LYS A N 1
ATOM 674 C CA . LYS A 1 88 ? -3.757 -4.585 -13.760 1.00 85.69 88 LYS A CA 1
ATOM 675 C C . LYS A 1 88 ? -3.188 -5.591 -12.765 1.00 85.69 88 LYS A C 1
ATOM 677 O O . LYS A 1 88 ? -2.114 -6.130 -13.016 1.00 85.69 88 LYS A O 1
ATOM 682 N N . PHE A 1 89 ? -3.845 -5.767 -11.623 1.00 83.56 89 PHE A N 1
ATOM 683 C CA . PHE A 1 89 ? -3.324 -6.544 -10.496 1.00 83.56 89 PHE A CA 1
ATOM 684 C C . PHE A 1 89 ? -4.269 -7.660 -10.053 1.00 83.56 89 PHE A C 1
ATOM 686 O O . PHE A 1 89 ? -3.806 -8.629 -9.462 1.00 83.56 89 PHE A O 1
ATOM 693 N N . PHE A 1 90 ? -5.560 -7.534 -10.349 1.00 85.81 90 PHE A N 1
ATOM 694 C CA . PHE A 1 90 ? -6.599 -8.481 -9.977 1.00 85.81 90 PHE A CA 1
ATOM 695 C C . PHE A 1 90 ? -7.404 -8.851 -11.220 1.00 85.81 90 PHE A C 1
ATOM 697 O O . PHE A 1 90 ? -7.722 -7.988 -12.041 1.00 85.81 90 PHE A O 1
ATOM 704 N N . THR A 1 91 ? -7.704 -10.137 -11.358 1.00 83.88 91 THR A N 1
ATOM 705 C CA . THR A 1 91 ? -8.606 -10.669 -12.380 1.00 83.88 91 THR A CA 1
ATOM 706 C C . THR A 1 91 ? -10.012 -10.796 -11.811 1.00 83.88 91 THR A C 1
ATOM 708 O O . THR A 1 91 ? -10.177 -11.046 -10.617 1.00 83.88 91 THR A O 1
ATOM 711 N N . ASP A 1 92 ? -11.014 -10.645 -12.674 1.00 68.69 92 ASP A N 1
ATOM 712 C CA . ASP A 1 92 ? -12.398 -10.977 -12.351 1.00 68.69 92 ASP A CA 1
ATOM 713 C C . ASP A 1 92 ? -12.518 -12.512 -12.300 1.00 68.69 92 ASP A C 1
ATOM 715 O O . ASP A 1 92 ? -12.729 -13.150 -13.330 1.00 68.69 92 ASP A O 1
ATOM 719 N N . GLU A 1 93 ? -12.286 -13.125 -11.137 1.00 57.47 93 GLU A N 1
ATOM 720 C CA . GLU A 1 93 ? -12.766 -14.494 -10.870 1.00 57.47 93 GLU A CA 1
ATOM 721 C C . GLU A 1 93 ? -14.258 -14.494 -10.501 1.00 57.47 93 GLU A C 1
ATOM 723 O O . GLU A 1 93 ? -14.679 -13.692 -9.621 1.00 57.47 93 GLU A O 1
#

Organism: Fusarium austroamericanum (NCBI:txid282268)

Foldseek 3Di:
DDDPPDDDDDDDDDCVLPDDPPDDDPDCSDDLQCPDDVVCCVPVVDGQFDCQDPVPRDHDPLSRVVSVCVVPNDDDVVVLVPRPCSVVRDDDD

Sequence (93 aa):
MKSTGMVGPPVLCDFGSAVLGDSENVDCVQPNVYRSPVVWGIFERNQLFHGIDPEHHEYRRRAHLAEIVALLGPPPKELLACGKLSNKFFTDE

Radius of gyration: 17.74 Å; chains: 1; bounding box: 45×36×42 Å

Secondary structure (DSSP, 8-state):
------PPPP-----TT---TTS---S--S-GGGSS-HHHHHHHSS-S---B-TTTSSB-HHHHHHHHHHHH-SPPHHHHHH-TTGGGT----

pLDDT: mean 75.39, std 11.52, range [40.53, 90.38]